Protein AF-A0A1I3SYG5-F1 (afdb_monomer_lite)

Sequence (97 aa):
MGELKTRTVSNPEYEDLTDLLERARSMAVVVAGVLERPAALMSQDRVWTGPTAAESFALELDGRRADLPLRFEAFIDAVTARRAAVPPSFDVPVSEL

Structure (mmCIF, N/CA/C/O backbone):
data_AF-A0A1I3SYG5-F1
#
_entry.id   AF-A0A1I3SYG5-F1
#
loop_
_atom_site.group_PDB
_atom_site.id
_atom_site.type_symbol
_atom_site.label_atom_id
_atom_site.label_alt_id
_atom_site.label_comp_id
_atom_site.label_asym_id
_atom_site.label_entity_id
_atom_site.label_seq_id
_atom_site.pdbx_PDB_ins_code
_atom_site.Cartn_x
_atom_site.Cartn_y
_atom_site.Cartn_z
_atom_site.occupancy
_atom_site.B_iso_or_equiv
_atom_site.auth_seq_id
_atom_site.auth_comp_id
_atom_site.auth_asym_id
_atom_site.auth_atom_id
_atom_site.pdbx_PDB_model_num
ATOM 1 N N . MET A 1 1 ? 28.479 -0.352 -42.693 1.00 47.78 1 MET A N 1
ATOM 2 C CA . MET A 1 1 ? 27.499 -0.792 -41.679 1.00 47.78 1 MET A CA 1
ATOM 3 C C . MET A 1 1 ? 26.352 0.195 -41.726 1.00 47.78 1 MET A C 1
ATOM 5 O O . MET A 1 1 ? 26.616 1.368 -41.517 1.00 47.78 1 MET A O 1
ATOM 9 N N . GLY A 1 2 ? 25.149 -0.234 -42.112 1.00 62.75 2 GLY A N 1
ATOM 10 C CA . GLY A 1 2 ? 23.969 0.633 -42.055 1.00 62.75 2 GLY A CA 1
ATOM 11 C C . GLY A 1 2 ? 23.466 0.709 -40.617 1.00 62.75 2 GLY A C 1
ATOM 12 O O . GLY A 1 2 ? 23.383 -0.326 -39.958 1.00 62.75 2 GLY A O 1
ATOM 13 N N . GLU A 1 3 ? 23.182 1.911 -40.121 1.00 69.25 3 GLU A N 1
ATOM 14 C CA . GLU A 1 3 ? 22.501 2.081 -38.837 1.00 69.25 3 GLU A CA 1
ATOM 15 C C . GLU A 1 3 ? 21.093 1.488 -38.942 1.00 69.25 3 GLU A C 1
ATOM 17 O O . GLU A 1 3 ? 20.320 1.835 -39.838 1.00 69.25 3 GLU A O 1
ATOM 22 N N . LEU A 1 4 ? 20.766 0.561 -38.041 1.00 73.94 4 LEU A N 1
ATOM 23 C CA . LEU A 1 4 ? 19.402 0.071 -37.894 1.00 73.94 4 LEU A CA 1
ATOM 24 C C . LEU A 1 4 ? 18.552 1.222 -37.354 1.00 73.94 4 LEU A C 1
ATOM 26 O O . LEU A 1 4 ? 18.776 1.681 -36.236 1.00 73.94 4 LEU A O 1
ATOM 30 N N . LYS A 1 5 ? 17.569 1.679 -38.135 1.00 87.69 5 LYS A N 1
ATOM 31 C CA . LYS A 1 5 ? 16.554 2.608 -37.630 1.00 87.69 5 LYS A CA 1
ATOM 32 C C . LYS A 1 5 ? 15.786 1.922 -36.502 1.00 87.69 5 LYS A C 1
ATOM 34 O O . LYS A 1 5 ? 15.255 0.826 -36.688 1.00 87.69 5 LYS A O 1
ATOM 39 N N . THR A 1 6 ? 15.698 2.575 -35.353 1.00 90.62 6 THR A N 1
ATOM 40 C CA . THR A 1 6 ? 14.886 2.131 -34.218 1.00 90.62 6 THR A CA 1
ATOM 41 C C . THR A 1 6 ? 13.720 3.088 -33.986 1.00 90.62 6 THR A C 1
ATOM 43 O O . THR A 1 6 ? 13.754 4.250 -34.395 1.00 90.62 6 THR A O 1
ATOM 46 N N . ARG A 1 7 ? 12.658 2.589 -33.348 1.00 92.06 7 ARG A N 1
ATOM 47 C CA . ARG A 1 7 ? 11.591 3.411 -32.769 1.00 92.06 7 ARG A CA 1
ATOM 48 C C . ARG A 1 7 ? 11.455 3.094 -31.285 1.00 92.06 7 ARG A C 1
ATOM 50 O O . ARG A 1 7 ? 11.512 1.927 -30.903 1.00 92.06 7 ARG A O 1
ATOM 57 N N . THR A 1 8 ? 11.212 4.113 -30.477 1.00 95.00 8 THR A N 1
ATOM 58 C CA . THR A 1 8 ? 10.924 3.955 -29.051 1.00 95.00 8 THR A CA 1
ATOM 59 C C . THR A 1 8 ? 9.461 3.558 -28.857 1.00 95.00 8 THR A C 1
ATOM 61 O O . THR A 1 8 ? 8.562 4.182 -29.425 1.00 95.00 8 THR A O 1
ATOM 64 N N . VAL A 1 9 ? 9.211 2.520 -28.062 1.00 94.81 9 VAL A N 1
ATOM 65 C CA . VAL A 1 9 ? 7.868 2.067 -27.666 1.00 94.81 9 VAL A CA 1
ATOM 66 C C . VAL A 1 9 ? 7.748 2.068 -26.146 1.00 94.81 9 VAL A C 1
ATOM 68 O O . VAL A 1 9 ? 8.741 1.846 -25.452 1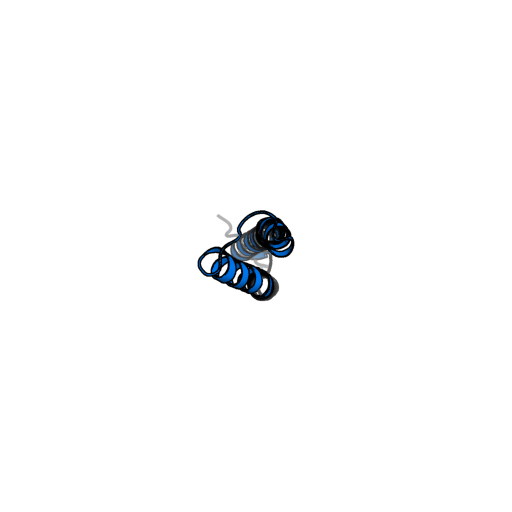.00 94.81 9 VAL A O 1
ATOM 71 N N . SER A 1 10 ? 6.553 2.348 -25.620 1.00 96.38 10 SER A N 1
ATOM 72 C CA . SER A 1 10 ? 6.322 2.295 -24.176 1.00 96.38 10 SER A CA 1
ATOM 73 C C . SER A 1 10 ? 6.392 0.861 -23.658 1.00 96.38 10 SER A C 1
ATOM 75 O O . SER A 1 10 ? 6.196 -0.102 -24.405 1.00 96.38 10 SER A O 1
ATOM 77 N N . ASN A 1 11 ? 6.723 0.725 -22.376 1.00 97.12 11 ASN A N 1
ATOM 78 C CA . ASN A 1 11 ? 6.775 -0.556 -21.696 1.00 97.12 11 ASN A CA 1
ATOM 79 C C . ASN A 1 11 ? 5.475 -0.798 -20.907 1.00 97.12 11 ASN A C 1
ATOM 81 O O . ASN A 1 11 ? 5.286 -0.147 -19.876 1.00 97.12 11 ASN A O 1
ATOM 85 N N . PRO A 1 12 ? 4.621 -1.756 -21.319 1.00 97.00 12 PRO A N 1
ATOM 86 C CA . PRO A 1 12 ? 3.365 -2.043 -20.626 1.00 97.00 12 PRO A CA 1
ATOM 87 C C . PRO A 1 12 ? 3.554 -2.406 -19.150 1.00 97.00 12 PRO A C 1
ATOM 89 O O . PRO A 1 12 ? 2.758 -2.003 -18.314 1.00 97.00 12 PRO A O 1
ATOM 92 N N . GLU A 1 13 ? 4.647 -3.092 -18.796 1.00 97.25 13 GLU A N 1
ATOM 93 C CA . GLU A 1 13 ? 4.917 -3.431 -17.395 1.00 97.25 13 GLU A CA 1
ATOM 94 C C . GLU A 1 13 ? 5.145 -2.171 -16.544 1.00 97.25 13 GLU A C 1
ATOM 96 O O . GLU A 1 13 ? 4.708 -2.099 -15.397 1.00 97.25 13 GLU A O 1
ATOM 101 N N . TYR A 1 14 ? 5.815 -1.155 -17.095 1.00 97.75 14 TYR A N 1
ATOM 102 C CA . TYR A 1 14 ? 6.023 0.107 -16.387 1.00 97.75 14 TYR A CA 1
ATOM 103 C C . TYR A 1 14 ? 4.707 0.861 -16.170 1.00 97.75 14 TYR A C 1
ATOM 105 O O . TYR A 1 14 ? 4.500 1.448 -15.102 1.00 97.75 14 TYR A O 1
ATOM 113 N N . GLU A 1 15 ? 3.830 0.850 -17.174 1.00 98.00 15 GLU A N 1
ATOM 114 C CA . GLU A 1 15 ? 2.493 1.448 -17.107 1.00 98.00 15 GLU A CA 1
ATOM 115 C C . GLU A 1 15 ? 1.643 0.731 -16.045 1.00 98.00 15 GLU A C 1
ATOM 117 O O . GLU A 1 15 ? 1.186 1.374 -15.100 1.00 98.00 15 GLU A O 1
ATOM 122 N N . ASP A 1 16 ? 1.569 -0.602 -16.091 1.00 98.38 16 ASP A N 1
ATOM 123 C CA . ASP A 1 16 ? 0.826 -1.420 -15.122 1.00 98.38 16 ASP A CA 1
ATOM 124 C C . ASP A 1 16 ? 1.307 -1.203 -13.676 1.00 98.38 16 ASP A C 1
ATOM 126 O O . ASP A 1 16 ? 0.507 -1.081 -12.743 1.00 98.38 16 ASP A O 1
ATOM 130 N N . LEU A 1 17 ? 2.625 -1.127 -13.462 1.00 98.38 17 LEU A N 1
ATOM 131 C CA . LEU A 1 17 ? 3.200 -0.856 -12.140 1.00 98.38 17 LEU A CA 1
ATOM 132 C C . LEU A 1 17 ? 2.906 0.569 -11.658 1.00 98.38 17 LEU A C 1
ATOM 134 O O . LEU A 1 17 ? 2.776 0.794 -10.453 1.00 98.38 17 LEU A O 1
ATOM 138 N N . THR A 1 18 ? 2.812 1.533 -12.575 1.00 98.19 18 THR A N 1
ATOM 139 C CA . THR A 1 18 ? 2.432 2.913 -12.250 1.00 98.19 18 THR A CA 1
ATOM 140 C C . THR A 1 18 ? 0.980 2.958 -11.778 1.00 98.19 18 THR A C 1
ATOM 142 O O . THR A 1 18 ? 0.715 3.443 -10.676 1.00 98.19 18 THR A O 1
ATOM 145 N N . ASP A 1 19 ? 0.071 2.343 -12.532 1.00 98.12 19 ASP A N 1
ATOM 146 C CA . ASP A 1 19 ? -1.348 2.245 -12.181 1.00 98.12 19 ASP A CA 1
ATOM 147 C C . ASP A 1 19 ? -1.563 1.512 -10.850 1.00 98.12 19 ASP A C 1
ATOM 149 O O . ASP A 1 19 ? -2.377 1.920 -10.012 1.00 98.12 19 ASP A O 1
ATOM 153 N N . LEU A 1 20 ? -0.816 0.428 -10.621 1.00 98.25 20 LEU A N 1
ATOM 154 C CA . LEU A 1 20 ? -0.884 -0.326 -9.375 1.00 98.25 20 LEU A CA 1
ATOM 155 C C . LEU A 1 20 ? -0.459 0.522 -8.169 1.00 98.25 20 LEU A C 1
ATOM 157 O O . LEU A 1 20 ? -1.120 0.466 -7.131 1.00 98.25 20 LEU A O 1
ATOM 161 N N . LEU A 1 21 ? 0.602 1.328 -8.295 1.00 97.94 21 LEU A N 1
ATOM 162 C CA . LEU A 1 21 ? 1.056 2.225 -7.225 1.00 97.94 21 LEU A CA 1
ATOM 163 C C . LEU A 1 21 ? 0.011 3.279 -6.871 1.00 97.94 21 LEU A C 1
ATOM 165 O O . LEU A 1 21 ? -0.230 3.529 -5.687 1.00 97.94 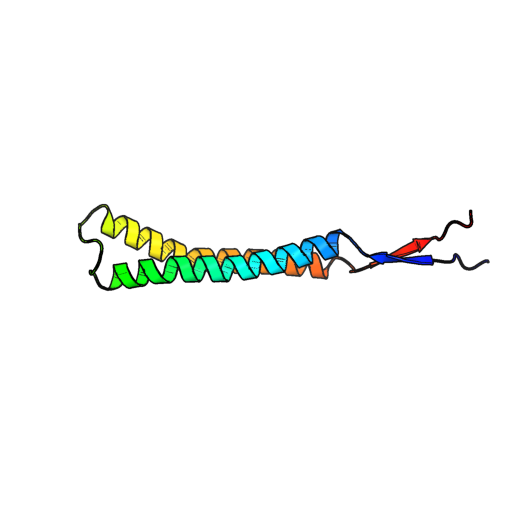21 LEU A O 1
ATOM 169 N N . GLU A 1 22 ? -0.615 3.893 -7.872 1.00 98.00 22 GLU A N 1
ATOM 170 C CA . GLU A 1 22 ? -1.656 4.899 -7.652 1.00 98.00 22 GLU A CA 1
ATOM 171 C C . GLU A 1 22 ? -2.857 4.301 -6.917 1.00 98.00 22 GLU A C 1
ATOM 173 O O . GLU A 1 22 ? -3.311 4.839 -5.899 1.00 98.00 22 GLU A O 1
ATOM 178 N N . ARG A 1 23 ? -3.315 3.126 -7.366 1.00 97.69 23 ARG A N 1
ATOM 179 C CA . ARG A 1 23 ? -4.410 2.390 -6.721 1.00 97.69 23 ARG A CA 1
ATOM 180 C C . ARG A 1 23 ? -4.061 1.989 -5.292 1.00 97.69 23 ARG A C 1
ATOM 182 O O . ARG A 1 23 ? -4.887 2.161 -4.398 1.00 97.69 23 ARG A O 1
ATOM 189 N N . ALA A 1 24 ? -2.849 1.491 -5.058 1.00 97.00 24 ALA A N 1
ATOM 190 C CA . ALA A 1 24 ? -2.400 1.069 -3.735 1.00 97.00 24 ALA A CA 1
ATOM 191 C C . ALA A 1 24 ? -2.363 2.232 -2.738 1.00 97.00 24 ALA A C 1
ATOM 193 O O . ALA A 1 24 ? -2.880 2.110 -1.629 1.00 97.00 24 ALA A O 1
ATOM 194 N N . ARG A 1 25 ? -1.819 3.384 -3.151 1.00 97.06 25 ARG A N 1
ATOM 195 C CA . ARG A 1 25 ? -1.773 4.603 -2.328 1.00 97.06 25 ARG A CA 1
ATOM 196 C C . ARG A 1 25 ? -3.170 5.123 -2.007 1.00 97.06 25 ARG A C 1
ATOM 198 O O . ARG A 1 25 ? -3.446 5.457 -0.859 1.00 97.06 25 ARG A O 1
ATOM 205 N N . SER A 1 26 ? -4.060 5.149 -3.000 1.00 96.69 26 SER A N 1
ATOM 206 C CA . SER A 1 26 ? -5.456 5.542 -2.792 1.00 96.69 26 SER A CA 1
ATOM 207 C C . SER A 1 26 ? -6.158 4.609 -1.798 1.00 96.69 26 SER A C 1
ATOM 209 O O . SER A 1 26 ? -6.789 5.071 -0.846 1.00 96.69 26 SER A O 1
ATOM 211 N N . MET A 1 27 ? -5.982 3.295 -1.958 1.00 95.31 27 MET A N 1
ATOM 212 C CA . MET A 1 27 ? -6.592 2.299 -1.080 1.00 95.31 27 MET A CA 1
ATOM 213 C C . MET A 1 27 ? -6.064 2.381 0.356 1.00 95.31 27 MET A C 1
ATOM 215 O O . MET A 1 27 ? -6.850 2.261 1.292 1.00 95.31 27 MET A O 1
ATOM 219 N N . ALA A 1 28 ? -4.766 2.635 0.544 1.00 95.06 28 ALA A N 1
ATOM 220 C CA . ALA A 1 28 ? -4.171 2.794 1.870 1.00 95.06 28 ALA A CA 1
ATOM 221 C C . ALA A 1 28 ? -4.844 3.931 2.663 1.00 95.06 28 ALA A C 1
ATOM 223 O O . ALA A 1 28 ? -5.199 3.750 3.829 1.00 95.06 28 ALA A O 1
ATOM 224 N N . VAL A 1 29 ? -5.099 5.071 2.010 1.00 94.31 29 VAL A N 1
ATOM 2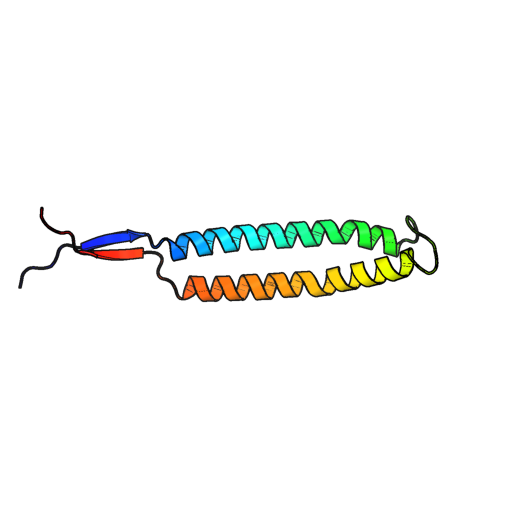25 C CA . VAL A 1 29 ? -5.812 6.211 2.612 1.00 94.31 29 VAL A CA 1
ATOM 226 C C . VAL A 1 29 ? -7.257 5.846 2.953 1.00 94.31 29 VAL A C 1
ATOM 228 O O . VAL A 1 29 ? -7.726 6.144 4.051 1.00 94.31 29 VAL A O 1
ATOM 231 N N . VAL A 1 30 ? -7.963 5.172 2.038 1.00 93.94 30 VAL A N 1
ATOM 232 C CA . VAL A 1 30 ? -9.353 4.743 2.263 1.00 93.94 30 VAL A CA 1
ATOM 233 C C . VAL A 1 30 ? -9.445 3.793 3.453 1.00 93.94 30 VAL A C 1
ATOM 235 O O . VAL A 1 30 ? -10.280 3.998 4.331 1.00 93.94 30 VAL A O 1
ATOM 238 N N . VAL A 1 31 ? -8.583 2.777 3.518 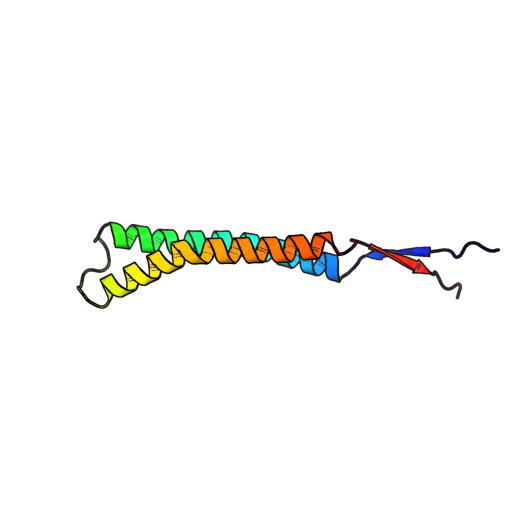1.00 92.25 31 VAL A N 1
ATOM 239 C CA . VAL A 1 31 ? -8.585 1.801 4.614 1.00 92.25 31 VAL A CA 1
ATOM 240 C C . VAL A 1 31 ? -8.277 2.478 5.946 1.00 92.25 31 VAL A C 1
ATOM 242 O O . VAL A 1 31 ? -8.997 2.242 6.914 1.00 92.25 31 VAL A O 1
ATOM 245 N N . ALA A 1 32 ? -7.274 3.360 5.998 1.00 90.62 32 ALA A N 1
ATOM 246 C CA . ALA A 1 32 ? -6.962 4.113 7.211 1.00 90.62 32 ALA A CA 1
ATOM 247 C C . ALA A 1 32 ? -8.173 4.932 7.698 1.00 90.62 32 ALA A C 1
ATOM 249 O O . ALA A 1 32 ? -8.570 4.816 8.859 1.00 90.62 32 ALA A O 1
ATOM 250 N N . GLY A 1 33 ? -8.825 5.673 6.795 1.00 90.50 33 GLY A N 1
ATOM 251 C CA . GLY A 1 33 ? -10.006 6.474 7.129 1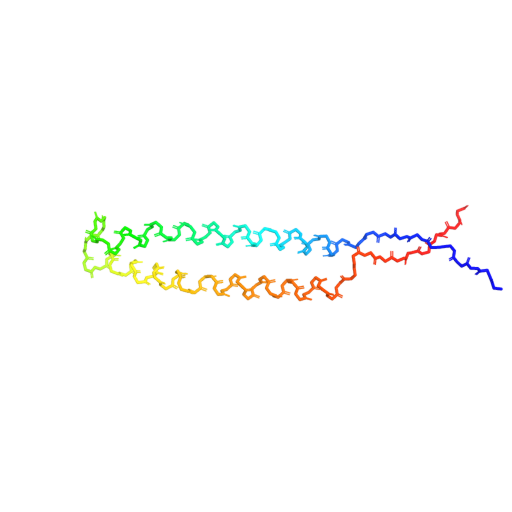.00 90.50 33 GLY A CA 1
ATOM 252 C C . GLY A 1 33 ? -11.221 5.639 7.554 1.00 90.50 33 GLY A C 1
ATOM 253 O O . GLY A 1 33 ? -11.951 6.020 8.471 1.00 90.50 33 GLY A O 1
ATOM 254 N N . VAL A 1 34 ? -11.436 4.474 6.932 1.00 91.94 34 VAL A N 1
ATOM 255 C CA . VAL A 1 34 ? -12.531 3.555 7.292 1.00 91.94 34 VAL A CA 1
ATOM 256 C C . VAL A 1 34 ? -12.340 2.969 8.691 1.00 91.94 34 VAL A C 1
ATOM 258 O O . VAL A 1 34 ? -13.332 2.757 9.386 1.00 91.94 34 VAL A O 1
ATOM 261 N N . LEU A 1 35 ? -11.100 2.725 9.124 1.00 90.69 35 LEU A N 1
ATOM 262 C CA . LEU A 1 35 ? -10.802 2.166 10.449 1.00 90.69 35 LEU A CA 1
ATOM 263 C C . LEU A 1 35 ? -10.815 3.224 11.560 1.00 90.69 35 LEU A C 1
ATOM 265 O O . LEU A 1 35 ? -11.154 2.912 12.701 1.00 90.69 35 LEU A O 1
ATOM 269 N N . GLU A 1 36 ? -10.490 4.476 11.240 1.00 89.38 36 GLU A N 1
ATOM 270 C CA . GLU A 1 36 ? -10.372 5.554 12.224 1.00 89.38 36 GLU A CA 1
ATOM 271 C C . GLU A 1 36 ? -11.703 5.876 12.916 1.00 89.38 36 GLU A C 1
ATOM 273 O O . GLU A 1 36 ? -11.765 5.965 14.145 1.00 89.38 36 GLU A O 1
ATOM 278 N N . ARG A 1 37 ? -12.797 5.988 12.150 1.00 86.75 37 ARG A N 1
ATOM 279 C CA . ARG A 1 37 ? -14.112 6.334 12.710 1.00 86.75 37 ARG A CA 1
ATOM 280 C C . ARG A 1 37 ? -14.637 5.267 13.684 1.00 86.75 37 ARG A C 1
ATOM 282 O O . ARG A 1 37 ? -15.013 5.645 14.793 1.00 86.75 37 ARG A O 1
ATOM 289 N N . PRO A 1 38 ? -14.681 3.966 13.343 1.00 85.56 38 PRO A N 1
ATOM 290 C CA . PRO A 1 38 ? -15.060 2.928 14.295 1.00 85.56 38 PRO A CA 1
ATOM 291 C C . PRO A 1 38 ? -14.146 2.899 15.527 1.00 85.56 38 PRO A C 1
ATOM 293 O O . PRO A 1 38 ? -14.648 2.720 16.633 1.00 85.56 38 PRO A O 1
ATOM 296 N N . ALA A 1 39 ? -12.838 3.145 15.369 1.00 85.25 39 ALA A N 1
ATOM 297 C CA . ALA A 1 39 ? -11.890 3.089 16.485 1.00 85.25 39 ALA A CA 1
ATOM 298 C C . ALA A 1 39 ? -12.129 4.238 17.471 1.00 85.25 39 ALA A C 1
ATOM 300 O O . ALA A 1 39 ? -12.155 4.034 18.683 1.00 85.25 39 ALA A O 1
ATOM 301 N N . ALA A 1 40 ? -12.395 5.440 16.952 1.00 85.19 40 ALA A N 1
ATOM 302 C CA . ALA A 1 40 ? -12.763 6.598 17.760 1.00 85.19 40 ALA A CA 1
ATOM 303 C C . ALA A 1 40 ? -14.111 6.421 18.480 1.00 85.19 40 ALA A C 1
ATOM 305 O O . ALA A 1 40 ? -14.295 6.923 19.584 1.00 85.19 40 ALA A O 1
ATOM 306 N N . LEU A 1 41 ? -15.068 5.722 17.865 1.00 84.88 41 LEU A N 1
ATOM 307 C CA . LEU A 1 41 ? -16.362 5.429 18.487 1.00 84.88 41 LEU A CA 1
ATOM 308 C C . LEU A 1 41 ? -16.243 4.387 19.609 1.00 84.88 41 LEU A C 1
ATOM 310 O O . LEU A 1 41 ? -16.927 4.511 20.627 1.00 84.88 41 LEU A O 1
ATOM 314 N N . MET A 1 42 ? -15.374 3.392 19.424 1.00 80.62 42 MET A N 1
ATOM 315 C CA . MET A 1 42 ? -15.063 2.356 20.414 1.00 80.62 42 MET A CA 1
ATOM 316 C C . MET A 1 42 ? -14.327 2.926 21.629 1.00 80.62 42 MET A C 1
ATOM 318 O O . MET A 1 42 ? -14.698 2.620 22.754 1.00 80.62 42 MET A O 1
ATOM 322 N N . SER A 1 43 ? -13.348 3.814 21.426 1.00 77.81 43 SER A N 1
ATOM 323 C CA . SER A 1 43 ? -12.559 4.398 22.524 1.00 77.81 43 SER A CA 1
ATOM 324 C C . SER A 1 43 ? -13.336 5.357 23.432 1.00 77.81 43 SER A C 1
ATOM 326 O O . SER A 1 43 ? -12.853 5.722 24.501 1.00 77.81 43 SER A O 1
ATOM 328 N N . GLN A 1 44 ? -14.524 5.793 23.011 1.00 77.50 44 GLN A N 1
ATOM 329 C CA . GLN A 1 44 ? -15.378 6.706 23.771 1.00 77.50 44 GLN A CA 1
ATOM 330 C C . GLN A 1 44 ? -16.444 5.982 24.612 1.00 77.50 44 GLN A C 1
ATOM 332 O O . GLN A 1 44 ? -17.274 6.666 25.207 1.00 77.50 44 GLN A O 1
ATOM 337 N N . ASP A 1 45 ? -16.487 4.642 24.619 1.00 67.94 45 ASP A N 1
ATOM 338 C CA . ASP A 1 45 ? -17.551 3.822 25.237 1.00 67.94 45 ASP A CA 1
ATOM 339 C C . ASP A 1 45 ? -18.979 4.196 24.775 1.00 67.94 45 ASP A C 1
ATOM 341 O O . ASP A 1 45 ? -19.976 3.936 25.451 1.00 67.94 45 ASP A O 1
ATOM 345 N N . ARG A 1 46 ? -19.110 4.842 23.607 1.00 65.88 46 ARG A N 1
ATOM 346 C CA . ARG A 1 46 ? -20.362 5.490 23.174 1.00 65.88 46 ARG A CA 1
ATOM 347 C C . ARG A 1 46 ? -21.290 4.623 22.335 1.00 65.88 46 ARG A C 1
ATOM 349 O O . ARG A 1 46 ? -22.439 5.018 22.150 1.00 65.88 46 ARG A O 1
ATOM 356 N N . VAL A 1 47 ? -20.812 3.515 21.763 1.00 66.44 47 VAL A N 1
ATOM 357 C CA . VAL A 1 47 ? -21.544 2.843 20.669 1.00 66.44 47 VAL A CA 1
ATOM 358 C C . VAL A 1 47 ? -21.793 1.359 20.905 1.00 66.44 47 VAL A C 1
ATOM 360 O O . VAL A 1 47 ? -22.920 0.921 20.697 1.00 66.44 47 VAL A O 1
ATOM 363 N N . TRP A 1 48 ? -20.808 0.592 21.374 1.00 65.31 48 TRP A N 1
ATOM 364 C CA . TRP A 1 48 ? -20.997 -0.817 21.733 1.00 65.31 48 TRP A CA 1
ATOM 365 C C . TRP A 1 48 ? -20.422 -1.077 23.117 1.00 65.31 48 TRP A C 1
ATOM 367 O O . TRP A 1 48 ? -19.226 -0.927 23.332 1.00 65.31 48 TRP A O 1
ATOM 377 N N . THR A 1 49 ? -21.286 -1.480 24.043 1.00 65.69 49 THR A N 1
ATOM 378 C CA . THR A 1 49 ? -20.922 -1.857 25.408 1.00 65.69 49 THR A CA 1
ATOM 379 C C . THR A 1 49 ? -21.298 -3.322 25.633 1.00 65.69 49 THR A C 1
ATOM 381 O O . THR A 1 49 ? -22.371 -3.772 25.228 1.00 65.69 49 THR A O 1
ATOM 384 N N . GLY A 1 50 ? -20.390 -4.101 26.225 1.00 66.12 50 GLY A N 1
ATOM 385 C CA . GLY A 1 50 ? -20.618 -5.515 26.530 1.00 66.12 50 GLY A CA 1
ATOM 386 C C . GLY A 1 50 ? -19.330 -6.355 26.493 1.00 66.12 50 GLY A C 1
ATOM 387 O O . GLY A 1 50 ? -18.579 -6.261 25.523 1.00 66.12 50 GLY A O 1
ATOM 388 N N . PRO A 1 51 ? -19.092 -7.229 27.487 1.00 63.81 51 PRO A N 1
ATOM 389 C CA . PRO A 1 51 ? -17.774 -7.814 27.785 1.00 63.81 51 PRO A CA 1
ATOM 390 C C . PRO A 1 51 ? -17.287 -8.907 26.817 1.00 63.81 51 PRO A C 1
ATOM 392 O O . PRO A 1 51 ? -16.355 -9.637 27.121 1.00 63.81 51 PRO A O 1
ATOM 395 N N . THR A 1 52 ? -17.948 -9.125 25.681 1.00 68.88 52 THR A N 1
ATOM 396 C CA . THR A 1 52 ? -17.593 -10.233 24.772 1.00 68.88 52 THR A CA 1
ATOM 397 C C . THR A 1 52 ? -17.458 -9.762 23.337 1.00 68.88 52 THR A C 1
ATOM 399 O O . THR A 1 52 ? -16.348 -9.711 22.811 1.00 68.88 52 THR A O 1
ATOM 402 N N . ALA A 1 53 ? -18.562 -9.375 22.696 1.00 74.69 53 ALA A N 1
ATOM 403 C CA . ALA A 1 53 ? -18.522 -8.964 21.293 1.00 74.69 53 ALA A CA 1
ATOM 404 C C . ALA A 1 53 ? -17.858 -7.588 21.093 1.00 74.69 53 ALA A C 1
ATOM 406 O O . ALA A 1 53 ? -17.120 -7.411 20.128 1.00 74.69 53 ALA A O 1
ATOM 407 N N . ALA A 1 54 ? -18.083 -6.633 22.004 1.00 79.06 54 ALA A N 1
ATOM 408 C CA . ALA A 1 54 ? -17.549 -5.278 21.862 1.00 79.06 54 ALA A CA 1
ATOM 409 C C . ALA A 1 54 ? -16.036 -5.222 22.128 1.00 79.06 54 ALA A C 1
ATOM 411 O O . ALA A 1 54 ? -15.305 -4.663 21.318 1.00 79.06 54 ALA A O 1
ATOM 412 N N . GLU A 1 55 ? -15.556 -5.859 23.202 1.00 82.19 55 GLU A N 1
ATOM 413 C CA . GLU A 1 55 ? -14.123 -5.905 23.540 1.00 82.19 55 GLU A CA 1
ATOM 414 C C . GLU A 1 55 ? -13.299 -6.650 22.480 1.00 82.19 55 GLU A C 1
ATOM 416 O O . GLU A 1 55 ? -12.258 -6.158 22.046 1.00 82.19 55 GLU A O 1
ATOM 421 N N . SER A 1 56 ? -13.789 -7.802 22.002 1.00 84.88 56 SER A N 1
ATOM 422 C CA . SER A 1 56 ? -13.103 -8.567 20.948 1.00 84.88 56 SER A CA 1
ATOM 423 C C . SER A 1 56 ? -13.008 -7.772 19.646 1.00 84.88 56 SER A C 1
ATOM 425 O O . SER A 1 56 ? -11.965 -7.766 18.995 1.00 84.88 56 SER A O 1
ATOM 427 N N . PHE A 1 57 ? -14.083 -7.071 19.275 1.00 86.19 57 PHE A N 1
ATOM 428 C CA . PHE A 1 57 ? -14.096 -6.232 18.082 1.00 86.19 57 PHE A CA 1
ATOM 429 C C . PHE A 1 57 ? -13.190 -5.002 18.227 1.00 86.19 57 PHE A C 1
ATOM 431 O O . PHE A 1 57 ? -12.480 -4.667 17.281 1.00 86.19 57 PHE A O 1
ATOM 438 N N . ALA A 1 58 ? -13.164 -4.356 19.398 1.00 86.44 58 ALA A N 1
ATOM 439 C CA . ALA A 1 58 ? -12.253 -3.245 19.680 1.00 86.44 58 ALA A CA 1
ATOM 440 C C . ALA A 1 58 ? -10.786 -3.674 19.524 1.00 86.44 58 ALA A C 1
ATOM 442 O O . ALA A 1 58 ? -10.015 -3.002 18.839 1.00 86.44 58 ALA A O 1
ATOM 443 N N . LEU A 1 59 ? -10.426 -4.836 20.083 1.00 88.94 59 LEU A N 1
ATOM 444 C CA . LEU A 1 59 ? -9.084 -5.406 19.968 1.00 88.94 59 LEU A CA 1
ATOM 445 C C . LEU A 1 59 ? -8.713 -5.709 18.510 1.00 88.94 59 LEU A C 1
ATOM 447 O O . LEU A 1 59 ? -7.611 -5.385 18.067 1.00 88.94 59 LEU A O 1
ATOM 451 N N . GLU A 1 60 ? -9.627 -6.318 17.750 1.00 91.38 60 GLU A N 1
ATOM 452 C CA . GLU A 1 60 ? -9.405 -6.601 16.331 1.00 91.38 60 GLU A CA 1
ATOM 453 C C . GLU A 1 60 ? -9.214 -5.313 15.523 1.00 91.38 60 GLU A C 1
ATOM 455 O O . GLU A 1 60 ? -8.325 -5.227 14.673 1.00 91.38 60 GLU A O 1
ATOM 460 N N . LEU A 1 61 ? -10.037 -4.303 15.791 1.00 91.44 61 LEU A N 1
ATOM 461 C CA . LEU A 1 61 ? -9.992 -3.021 15.112 1.00 91.44 61 LEU A CA 1
ATOM 462 C C . LEU A 1 61 ? -8.685 -2.272 15.387 1.00 91.44 61 LEU A C 1
ATOM 464 O O . LEU A 1 61 ? -8.069 -1.767 14.448 1.00 91.44 61 LEU A O 1
ATOM 468 N N . ASP A 1 62 ? -8.232 -2.247 16.640 1.00 90.38 62 ASP A N 1
ATOM 469 C CA . ASP A 1 62 ? -6.938 -1.672 17.006 1.00 90.38 62 ASP A CA 1
ATOM 470 C C . ASP A 1 62 ? -5.774 -2.439 16.375 1.00 90.38 62 ASP A C 1
ATOM 472 O O . ASP A 1 62 ? -4.864 -1.822 15.814 1.00 90.38 62 ASP A O 1
ATOM 476 N N . GLY A 1 63 ? -5.837 -3.775 16.376 1.00 92.62 63 GLY A N 1
ATOM 477 C CA . GLY A 1 63 ? -4.857 -4.619 15.696 1.00 92.62 63 GLY A CA 1
ATOM 478 C C . GLY A 1 63 ? -4.768 -4.308 14.200 1.00 92.62 63 GLY A C 1
ATOM 479 O O . GLY A 1 63 ? -3.682 -4.071 13.675 1.00 92.62 63 GLY A O 1
ATOM 480 N N . ARG A 1 64 ? -5.912 -4.221 13.512 1.00 94.06 64 ARG A N 1
ATOM 481 C CA . ARG A 1 64 ? -5.982 -3.868 12.084 1.00 94.06 64 ARG A CA 1
ATOM 482 C C . ARG A 1 64 ? -5.486 -2.449 11.812 1.00 94.06 64 ARG A C 1
ATOM 484 O O . ARG A 1 64 ? -4.812 -2.236 10.808 1.00 94.06 64 ARG A O 1
ATOM 491 N N . ARG A 1 65 ? -5.792 -1.490 12.690 1.00 93.12 65 ARG A N 1
ATOM 492 C CA . ARG A 1 65 ? -5.336 -0.096 12.575 1.00 93.12 65 ARG A CA 1
ATOM 493 C C . ARG A 1 65 ? -3.816 0.025 12.702 1.00 93.12 65 ARG A C 1
ATOM 495 O O . ARG A 1 65 ? -3.236 0.868 12.029 1.00 93.12 65 ARG A O 1
ATOM 502 N N . ALA A 1 66 ? -3.185 -0.807 13.527 1.00 91.94 66 ALA A N 1
ATOM 503 C CA . ALA A 1 66 ? -1.731 -0.835 13.670 1.00 91.94 66 ALA A CA 1
ATOM 504 C C . ALA A 1 66 ? -1.030 -1.594 12.526 1.00 91.94 66 ALA A C 1
ATOM 506 O O . ALA A 1 66 ? 0.016 -1.162 12.053 1.00 91.94 66 ALA A O 1
ATOM 507 N N . ASP A 1 67 ? -1.600 -2.714 12.075 1.00 95.06 67 ASP A N 1
ATOM 508 C CA . ASP A 1 67 ? -0.955 -3.641 11.134 1.00 95.06 67 ASP A CA 1
ATOM 509 C C . ASP A 1 67 ? -1.160 -3.264 9.656 1.00 95.06 67 ASP A C 1
ATOM 511 O O . ASP A 1 67 ? -0.216 -3.275 8.865 1.00 95.06 67 ASP A O 1
ATOM 515 N N . LEU A 1 68 ? -2.380 -2.895 9.249 1.00 94.44 68 LEU A N 1
ATOM 516 C CA . LEU A 1 68 ? -2.689 -2.661 7.832 1.00 94.44 68 LEU A CA 1
ATOM 517 C C . LEU A 1 68 ? -1.871 -1.529 7.190 1.00 94.44 68 LEU A C 1
ATOM 519 O O . LEU A 1 68 ? -1.419 -1.738 6.062 1.00 94.44 68 LEU A O 1
ATOM 523 N N . PRO A 1 69 ? -1.625 -0.374 7.845 1.00 92.44 69 PRO A N 1
ATOM 524 C CA . PRO A 1 69 ? -0.772 0.666 7.272 1.00 92.44 69 PRO A CA 1
ATOM 525 C C . PRO A 1 69 ? 0.634 0.162 6.931 1.00 92.44 69 PRO A C 1
ATOM 527 O O . PRO A 1 69 ? 1.115 0.422 5.831 1.00 92.44 69 PRO A O 1
ATOM 530 N N . LEU A 1 70 ? 1.241 -0.642 7.812 1.00 93.94 70 LEU A N 1
ATOM 531 C CA . LEU A 1 70 ? 2.572 -1.217 7.595 1.00 93.94 70 LEU A CA 1
ATOM 532 C C . LEU A 1 70 ? 2.578 -2.197 6.416 1.00 93.94 70 LEU A C 1
ATOM 534 O O . LEU A 1 70 ? 3.520 -2.230 5.626 1.00 93.94 70 LEU A O 1
ATOM 538 N N . ARG A 1 71 ? 1.505 -2.981 6.250 1.00 96.06 71 ARG A N 1
ATOM 539 C CA . ARG A 1 71 ? 1.363 -3.881 5.095 1.00 96.06 71 ARG A CA 1
ATOM 540 C C . ARG A 1 71 ? 1.210 -3.121 3.781 1.00 96.06 71 ARG A C 1
ATOM 542 O O . ARG A 1 71 ? 1.780 -3.540 2.776 1.00 96.06 71 ARG A O 1
ATOM 549 N N . PHE A 1 72 ? 0.450 -2.025 3.777 1.00 96.00 72 PHE A N 1
ATOM 550 C CA . PHE A 1 72 ? 0.325 -1.166 2.599 1.00 96.00 72 PHE A CA 1
ATOM 551 C C . PHE A 1 72 ? 1.650 -0.490 2.253 1.00 96.00 72 PHE A C 1
ATOM 553 O O . PHE A 1 72 ? 2.010 -0.468 1.081 1.00 96.00 72 PHE A O 1
ATOM 560 N N . GLU A 1 73 ? 2.381 0.010 3.248 1.00 96.31 73 GLU A N 1
ATOM 561 C CA . GLU A 1 73 ? 3.710 0.599 3.064 1.00 96.31 73 GLU A CA 1
ATOM 562 C C . GLU A 1 73 ? 4.676 -0.415 2.440 1.00 96.31 73 GLU A C 1
ATOM 564 O O . GLU A 1 73 ? 5.199 -0.172 1.355 1.00 96.31 73 GLU A O 1
ATOM 569 N N . ALA A 1 74 ? 4.789 -1.613 3.024 1.00 97.69 74 ALA A N 1
ATOM 570 C CA . ALA A 1 74 ? 5.638 -2.676 2.488 1.00 97.69 74 ALA A CA 1
ATOM 571 C C . ALA A 1 74 ? 5.256 -3.083 1.051 1.00 97.69 74 ALA A C 1
ATOM 573 O O . ALA A 1 74 ? 6.125 -3.343 0.216 1.00 97.69 74 ALA A O 1
ATOM 574 N N . PHE A 1 75 ? 3.957 -3.130 0.737 1.00 98.00 75 PHE A N 1
ATOM 575 C CA . PHE A 1 75 ? 3.484 -3.401 -0.620 1.00 98.00 75 PHE A CA 1
ATOM 576 C C . PHE A 1 75 ? 3.859 -2.275 -1.595 1.00 98.00 75 PHE A C 1
ATOM 578 O O . PHE A 1 75 ? 4.378 -2.546 -2.678 1.00 98.00 75 PHE A O 1
ATOM 585 N N . ILE A 1 76 ? 3.627 -1.016 -1.217 1.00 98.19 76 ILE A N 1
ATOM 586 C CA . ILE A 1 76 ? 3.965 0.160 -2.029 1.00 98.19 76 ILE A CA 1
ATOM 587 C C . ILE A 1 76 ? 5.472 0.209 -2.292 1.00 98.19 76 ILE A C 1
ATOM 589 O O . ILE A 1 76 ? 5.877 0.476 -3.425 1.00 98.19 76 ILE A O 1
ATOM 593 N N . ASP A 1 77 ? 6.294 -0.095 -1.292 1.00 98.38 77 ASP A N 1
ATOM 594 C CA . ASP A 1 77 ? 7.747 -0.154 -1.429 1.00 98.38 77 ASP A CA 1
ATOM 595 C C . ASP A 1 77 ? 8.177 -1.249 -2.404 1.00 98.38 77 ASP A C 1
ATOM 597 O O . ASP A 1 77 ? 8.983 -0.996 -3.302 1.00 98.38 77 ASP A O 1
ATOM 601 N N . ALA A 1 78 ? 7.589 -2.445 -2.304 1.00 98.38 78 ALA A N 1
ATOM 602 C CA . ALA A 1 78 ? 7.882 -3.548 -3.215 1.00 98.38 78 ALA A CA 1
ATOM 603 C C . ALA A 1 78 ? 7.529 -3.205 -4.674 1.00 98.38 78 ALA A C 1
ATOM 605 O O . ALA A 1 78 ? 8.333 -3.435 -5.582 1.00 98.38 78 ALA A O 1
ATOM 606 N N . VAL A 1 79 ? 6.355 -2.609 -4.912 1.00 98.19 79 VAL A N 1
ATOM 607 C CA . VAL A 1 79 ? 5.943 -2.194 -6.263 1.00 98.19 79 VAL A CA 1
ATOM 608 C C . VAL A 1 79 ? 6.810 -1.033 -6.765 1.00 98.19 79 VAL A C 1
ATOM 610 O O . VAL A 1 79 ? 7.200 -1.018 -7.933 1.00 98.19 79 VAL A O 1
ATOM 613 N N . THR A 1 80 ? 7.186 -0.095 -5.892 1.00 98.50 80 THR A N 1
ATOM 614 C CA . THR A 1 80 ? 8.078 1.027 -6.233 1.00 98.50 80 THR A CA 1
ATOM 615 C C . THR A 1 80 ? 9.455 0.518 -6.646 1.00 98.50 80 THR A C 1
ATOM 617 O O . THR A 1 80 ? 9.977 0.934 -7.683 1.00 98.50 80 THR A O 1
ATOM 620 N N . ALA A 1 81 ? 10.019 -0.424 -5.887 1.00 98.38 81 ALA A N 1
ATOM 621 C CA . ALA A 1 81 ? 11.290 -1.060 -6.205 1.00 98.38 81 ALA A CA 1
ATOM 622 C C . ALA A 1 81 ? 11.225 -1.819 -7.537 1.00 98.38 81 ALA A C 1
ATOM 624 O O . ALA A 1 81 ? 12.126 -1.682 -8.367 1.00 98.38 81 ALA A O 1
ATOM 625 N N . ARG A 1 82 ? 10.138 -2.566 -7.792 1.00 98.06 82 ARG A N 1
ATOM 626 C CA . ARG A 1 82 ? 9.949 -3.253 -9.077 1.00 98.06 82 ARG A CA 1
ATOM 627 C C . ARG A 1 82 ? 9.860 -2.261 -10.234 1.00 98.06 82 ARG A C 1
ATOM 629 O O . ARG A 1 82 ? 10.568 -2.440 -11.218 1.00 98.06 82 ARG A O 1
ATOM 636 N N . ARG A 1 83 ? 9.063 -1.197 -10.104 1.00 98.12 83 ARG A N 1
ATOM 637 C CA . ARG A 1 83 ? 8.923 -0.151 -11.130 1.00 98.12 83 ARG A CA 1
ATOM 638 C C . ARG A 1 83 ? 10.246 0.540 -11.434 1.00 98.12 83 ARG A C 1
ATOM 640 O O . ARG A 1 83 ? 10.531 0.801 -12.593 1.00 98.12 83 ARG A O 1
ATOM 647 N N . ALA A 1 84 ? 11.066 0.810 -10.418 1.00 97.94 84 ALA A N 1
ATOM 648 C CA . ALA A 1 84 ? 12.380 1.424 -10.603 1.00 97.94 84 ALA A CA 1
ATOM 649 C C . ALA A 1 84 ? 13.351 0.541 -11.410 1.00 97.94 84 ALA A C 1
ATOM 651 O O . ALA A 1 84 ? 14.252 1.063 -12.061 1.00 97.94 84 ALA A O 1
ATOM 652 N N . ALA A 1 85 ? 13.163 -0.782 -11.387 1.00 97.81 85 ALA A N 1
ATOM 653 C CA . ALA A 1 85 ? 13.968 -1.734 -12.150 1.00 97.81 85 ALA A CA 1
ATOM 654 C C . ALA A 1 85 ? 13.483 -1.938 -13.599 1.00 97.81 85 ALA A C 1
ATOM 656 O O . ALA A 1 85 ? 14.162 -2.607 -14.378 1.00 97.81 85 ALA A O 1
ATOM 657 N N . VAL A 1 86 ? 12.317 -1.396 -13.962 1.00 96.81 86 VAL A N 1
ATOM 658 C CA . VAL A 1 86 ? 11.702 -1.560 -15.281 1.00 96.81 86 VAL A CA 1
ATOM 659 C C . VAL A 1 86 ? 11.837 -0.239 -16.049 1.00 96.81 86 VAL A C 1
ATOM 661 O O . VAL A 1 86 ? 11.380 0.795 -15.563 1.00 96.81 86 VAL A O 1
ATOM 664 N N . PRO A 1 87 ? 12.461 -0.216 -17.240 1.00 96.75 87 PRO A N 1
ATOM 665 C CA . PRO A 1 87 ? 12.553 1.007 -18.024 1.00 96.75 87 PRO A CA 1
ATOM 666 C C . PRO A 1 87 ? 11.166 1.408 -18.560 1.00 96.75 87 PRO A C 1
ATOM 668 O O . PRO A 1 87 ? 10.386 0.527 -18.932 1.00 96.75 87 PRO A O 1
ATOM 671 N N . PRO A 1 88 ? 10.858 2.715 -18.650 1.00 97.00 88 PRO A N 1
ATOM 672 C CA . PRO A 1 88 ? 9.554 3.204 -19.112 1.00 97.00 88 PRO A CA 1
ATOM 673 C C . PRO A 1 88 ? 9.293 2.936 -20.598 1.00 97.00 88 PRO A C 1
ATOM 675 O O . PRO A 1 88 ? 8.147 2.899 -21.043 1.00 97.00 88 PRO A O 1
ATOM 678 N N . SER A 1 89 ? 10.355 2.752 -21.372 1.00 96.44 89 SER A N 1
ATOM 679 C CA . SER A 1 89 ? 10.308 2.489 -22.800 1.00 96.44 89 SER A CA 1
ATOM 680 C C . SER A 1 89 ? 11.530 1.685 -23.226 1.00 96.44 89 SER A C 1
ATOM 682 O O . SER A 1 89 ? 12.517 1.579 -22.494 1.00 96.44 89 SER A O 1
ATOM 684 N N . PHE A 1 90 ? 11.463 1.112 -24.420 1.00 93.69 90 PHE A N 1
ATOM 685 C CA . PHE A 1 90 ? 12.591 0.453 -25.064 1.00 93.69 90 PHE A CA 1
ATOM 686 C C . PHE A 1 90 ? 12.563 0.702 -26.571 1.00 93.69 90 PHE A C 1
ATOM 688 O O . PHE A 1 90 ? 11.515 0.989 -27.154 1.00 93.69 90 PHE A O 1
ATOM 695 N N . ASP A 1 91 ? 13.728 0.599 -27.200 1.00 94.31 91 ASP A N 1
ATOM 696 C CA . ASP A 1 91 ? 13.870 0.774 -28.640 1.00 94.31 91 ASP A CA 1
ATOM 697 C C . ASP 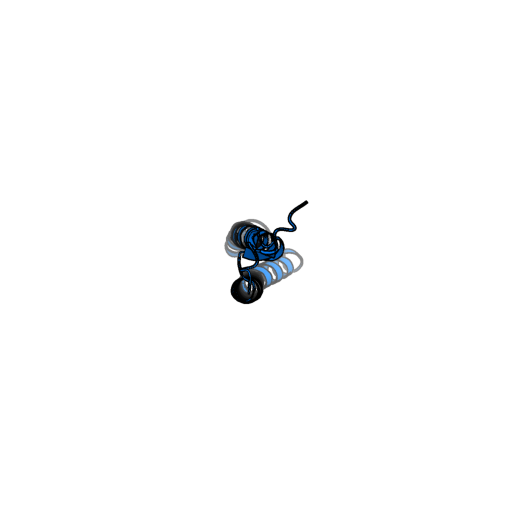A 1 91 ? 13.684 -0.560 -29.363 1.00 94.31 91 ASP A C 1
ATOM 699 O O . ASP A 1 91 ? 14.300 -1.569 -29.015 1.00 94.31 91 ASP A O 1
ATOM 703 N N . VAL A 1 92 ? 12.843 -0.560 -30.397 1.00 89.56 92 VAL A N 1
ATOM 704 C CA . VAL A 1 92 ? 12.626 -1.711 -31.280 1.00 89.56 92 VAL A CA 1
ATOM 705 C C . VAL A 1 92 ? 13.081 -1.390 -32.706 1.00 89.56 92 VAL A C 1
ATOM 707 O O . VAL A 1 92 ? 12.892 -0.257 -33.160 1.00 89.56 92 VAL A O 1
ATOM 710 N N . PRO A 1 93 ? 13.662 -2.354 -33.446 1.00 89.62 93 PRO A N 1
ATOM 711 C CA . PRO A 1 93 ? 14.025 -2.154 -34.845 1.00 89.62 93 PRO A CA 1
ATOM 712 C C . PRO A 1 93 ? 12.799 -1.815 -35.695 1.00 89.62 93 PRO A C 1
ATOM 714 O O . PRO A 1 93 ? 11.732 -2.413 -35.537 1.00 89.62 93 PRO A O 1
ATOM 717 N N . VAL A 1 94 ? 12.959 -0.883 -36.628 1.00 86.44 94 VAL A N 1
ATOM 718 C CA . VAL A 1 94 ? 11.961 -0.621 -37.665 1.00 86.44 94 VAL A CA 1
ATOM 719 C C . VAL A 1 94 ? 12.279 -1.540 -38.839 1.00 86.44 94 VAL A C 1
ATOM 721 O O . VAL A 1 94 ? 13.278 -1.347 -39.527 1.00 86.44 94 VAL A O 1
ATOM 724 N N . SER A 1 95 ? 11.456 -2.566 -39.057 1.00 75.62 95 SER A N 1
ATOM 725 C CA . SER A 1 95 ? 11.518 -3.351 -40.292 1.00 75.62 95 SER A CA 1
ATOM 726 C C . SER A 1 95 ? 11.070 -2.460 -41.451 1.00 75.62 95 SER A C 1
ATOM 728 O O . SER A 1 95 ? 9.942 -1.967 -41.441 1.00 75.62 95 SER A O 1
ATOM 730 N N . GLU A 1 96 ? 11.949 -2.221 -42.424 1.00 59.50 96 GLU A N 1
ATOM 731 C CA . GLU A 1 96 ? 11.547 -1.635 -43.705 1.00 59.50 96 GLU A CA 1
ATOM 732 C C . GLU A 1 96 ? 10.692 -2.692 -44.431 1.00 59.50 96 GLU A C 1
ATOM 734 O O . GLU A 1 96 ? 11.190 -3.771 -44.751 1.00 59.50 96 GLU A O 1
ATOM 739 N N . LEU A 1 97 ? 9.383 -2.425 -44.551 1.00 50.81 97 LEU A N 1
ATOM 740 C CA . LEU A 1 97 ? 8.433 -3.219 -45.342 1.00 50.81 97 LEU A CA 1
ATOM 741 C C . LEU A 1 97 ? 8.644 -2.981 -46.839 1.00 50.81 97 LEU A C 1
ATOM 743 O O . LEU A 1 97 ? 8.862 -1.804 -47.210 1.00 50.81 97 LEU A O 1
#

Foldseek 3Di:
DDDFDKDKDFDVLLVVLVVVLVVLVVVLVVQLVVLVVVQVCLVVVNDDDDDPPSVVVNVVSVVCNVPVNVVSVVVSVVSVVVSVVDDRIDIDGDDDD

Secondary structure (DSSP, 8-state):
-PPPPEEEEE-HHHHHHHHHHHHHHHHHHHHHHHHHHHHHHHTTT-S---TTHHHHHHHHHHHHHHHHHHHHHHHHHHHHHHHHTS-SEEEEE----

pLDDT: mean 88.52, std 11.82, range [47.78, 98.5]

Radius of gyration: 23.68 Å; chains: 1; bounding box: 49×17×73 Å